Protein AF-E9J6X7-F1 (afdb_monomer_lite)

pLDDT: mean 80.34, std 21.79, range [27.42, 97.25]

Sequence (176 aa):
DIDNINDEHRNVVEIASLPTDRCSTLCINDNENKDELFLSYIAQFYLKLESQYLIPASTIDHIAGDIENMYNYGWQNMLDNVRQCLKQEKISEHNIDKICKHLTLNDLFQKNNKLLNNKFKRTYYYTQNMKYVSSKKIKLGTDAKDKETFFYYIPILETIKAMYTDKSIEAYLDLP

Foldseek 3Di:
DDDDDDDDDDPDPPPPDDPPPDPPPPPPDVPDDPLVVLLVVVLVVVVCCCPVVVHDQVVVLVVLVVVVVVVVVVLVVVLVVQLVVVVVVVHDPVVSVVVSVVCVVPDSCVVNSVQCSHPVSSVVCCVVPHLDQAWDKDFPAADPVRHTDIDTDGPVVSVVVSVVVDPVVVVVPPDD

Organism: Solenopsis invicta (NCBI:txid13686)

Structure (mmCIF, N/CA/C/O backbone):
data_AF-E9J6X7-F1
#
_entry.id   AF-E9J6X7-F1
#
loop_
_atom_site.group_PDB
_atom_site.id
_atom_site.type_symbol
_atom_site.label_atom_id
_atom_site.label_alt_id
_atom_site.label_comp_id
_atom_site.label_asym_id
_atom_site.label_entity_id
_atom_site.label_seq_id
_atom_site.pdbx_PDB_ins_code
_atom_site.Cartn_x
_atom_site.Cartn_y
_atom_site.Cartn_z
_atom_site.occupancy
_atom_site.B_iso_or_equiv
_atom_site.auth_seq_id
_atom_site.auth_comp_id
_atom_site.auth_asym_id
_atom_site.auth_atom_id
_atom_site.pdbx_PDB_model_num
ATOM 1 N N . ASP A 1 1 ? -42.628 -38.411 12.721 1.00 37.12 1 ASP A N 1
ATOM 2 C CA . ASP A 1 1 ? -42.277 -39.220 11.541 1.00 37.12 1 ASP A CA 1
ATOM 3 C C . ASP A 1 1 ? -41.793 -38.276 10.453 1.00 37.12 1 ASP A C 1
ATOM 5 O O . ASP A 1 1 ? -42.586 -37.487 9.964 1.00 37.12 1 ASP A O 1
ATOM 9 N N . ILE A 1 2 ? -40.489 -38.005 10.381 1.00 32.66 2 ILE A N 1
ATOM 10 C CA . ILE A 1 2 ? -39.407 -38.883 9.887 1.00 32.66 2 ILE A CA 1
ATOM 11 C C . ILE A 1 2 ? -39.357 -38.825 8.346 1.00 32.66 2 ILE A C 1
ATOM 13 O O . ILE A 1 2 ? -40.176 -39.425 7.665 1.00 32.66 2 ILE A O 1
ATOM 17 N N . ASP A 1 3 ? -38.351 -38.070 7.895 1.00 32.53 3 ASP A N 1
ATOM 18 C CA . ASP A 1 3 ? -37.422 -38.327 6.786 1.00 32.53 3 ASP A CA 1
ATOM 19 C C . ASP A 1 3 ? -37.745 -38.077 5.298 1.00 32.53 3 ASP A C 1
ATOM 21 O O . ASP A 1 3 ? -38.770 -38.468 4.750 1.00 32.53 3 ASP A O 1
ATOM 25 N N . ASN A 1 4 ? -36.669 -37.558 4.675 1.00 32.34 4 ASN A N 1
ATOM 26 C CA . ASN A 1 4 ? -36.179 -37.645 3.289 1.00 32.34 4 ASN A CA 1
ATOM 27 C C . ASN A 1 4 ? -36.818 -36.750 2.216 1.00 32.34 4 ASN A C 1
ATOM 29 O O . ASN A 1 4 ? -38.000 -36.871 1.928 1.00 32.34 4 ASN A O 1
ATOM 33 N N . ILE A 1 5 ? -36.133 -35.757 1.619 1.00 35.91 5 ILE A N 1
ATOM 34 C CA . ILE A 1 5 ? -34.785 -35.665 0.987 1.00 35.91 5 ILE A CA 1
ATOM 35 C C . ILE A 1 5 ? -34.689 -36.450 -0.338 1.00 35.91 5 ILE A C 1
ATOM 37 O O . ILE A 1 5 ? -35.007 -37.635 -0.377 1.00 35.91 5 ILE A O 1
ATOM 41 N N . ASN A 1 6 ? -34.167 -35.739 -1.354 1.00 32.22 6 ASN A N 1
ATOM 42 C CA . ASN A 1 6 ? -33.795 -36.094 -2.738 1.00 32.22 6 ASN A CA 1
ATOM 43 C C . ASN A 1 6 ? -34.891 -35.856 -3.805 1.00 32.22 6 ASN A C 1
ATOM 45 O O . ASN A 1 6 ? -36.052 -36.168 -3.588 1.00 32.22 6 ASN A O 1
ATOM 49 N N . ASP A 1 7 ? -34.624 -35.295 -4.986 1.00 31.56 7 ASP A N 1
ATOM 50 C CA . ASP A 1 7 ? -33.340 -34.991 -5.614 1.00 31.56 7 ASP A CA 1
ATOM 51 C C . ASP A 1 7 ? -33.484 -33.970 -6.757 1.00 31.56 7 ASP A C 1
ATOM 53 O O . ASP A 1 7 ? -34.538 -33.854 -7.380 1.00 31.56 7 ASP A O 1
ATOM 57 N N . GLU A 1 8 ? -32.382 -33.258 -6.986 1.00 31.75 8 GLU A N 1
ATOM 58 C CA . GLU A 1 8 ? -31.827 -32.799 -8.266 1.00 31.75 8 GLU A CA 1
ATOM 59 C C . GLU A 1 8 ? -32.733 -32.310 -9.418 1.00 31.75 8 GLU A C 1
ATOM 61 O O . GLU A 1 8 ? -33.403 -33.068 -10.103 1.00 31.75 8 GLU A O 1
ATOM 66 N N . HIS A 1 9 ? -32.590 -31.021 -9.758 1.00 34.75 9 HIS A N 1
ATOM 67 C CA . HIS A 1 9 ? -31.951 -30.599 -11.021 1.00 34.75 9 HIS A CA 1
ATOM 68 C C . HIS A 1 9 ? -31.729 -29.079 -11.015 1.00 34.75 9 HIS A C 1
ATOM 70 O O . HIS A 1 9 ? -32.501 -28.289 -11.562 1.00 34.75 9 HIS A O 1
ATOM 76 N N . ARG A 1 10 ? -30.630 -28.648 -10.384 1.00 31.80 10 ARG A N 1
ATOM 77 C CA . ARG A 1 10 ? -30.091 -27.294 -10.544 1.00 31.80 10 ARG A CA 1
ATOM 78 C C . ARG A 1 10 ? -28.968 -27.378 -11.573 1.00 31.80 10 ARG A C 1
ATOM 80 O O . ARG A 1 10 ? -27.873 -27.826 -11.260 1.00 31.80 10 ARG A O 1
ATOM 87 N N . ASN A 1 11 ? -29.272 -26.970 -12.803 1.00 30.64 11 ASN A N 1
ATOM 88 C CA . ASN A 1 11 ? -28.288 -26.713 -13.851 1.00 30.64 11 ASN A CA 1
ATOM 89 C C . ASN A 1 11 ? -27.330 -25.619 -13.359 1.00 30.64 11 ASN A C 1
ATOM 91 O O . ASN A 1 11 ? -27.646 -24.430 -13.424 1.00 30.64 11 ASN A O 1
ATOM 95 N N . VAL A 1 12 ? -26.183 -26.024 -12.818 1.00 35.22 12 VAL A N 1
ATOM 96 C CA . VAL A 1 12 ? -25.051 -25.137 -12.567 1.00 35.22 12 VAL A CA 1
ATOM 97 C C . VAL A 1 12 ? -24.122 -25.296 -13.755 1.00 35.22 12 VAL A C 1
ATOM 99 O O . VAL A 1 12 ? -23.584 -26.370 -14.002 1.00 35.22 12 VAL A O 1
ATOM 102 N N . VAL A 1 13 ? -24.001 -24.207 -14.506 1.00 34.31 13 VAL A N 1
ATOM 103 C CA . VAL A 1 13 ? -23.026 -24.021 -15.574 1.00 34.31 13 VAL A CA 1
ATOM 104 C C . VAL A 1 13 ? -21.652 -24.440 -15.059 1.00 34.31 13 VAL A C 1
ATOM 106 O O . VAL A 1 13 ? -21.167 -23.923 -14.054 1.00 34.31 13 VAL A O 1
ATOM 109 N N . GLU A 1 14 ? -21.069 -25.404 -15.758 1.00 27.42 14 GLU A N 1
ATOM 110 C CA . GLU A 1 14 ? -19.735 -25.948 -15.567 1.00 27.42 14 GLU A CA 1
ATOM 111 C C . GLU A 1 14 ? -18.715 -24.800 -15.655 1.00 27.42 14 GLU A C 1
ATOM 113 O O . GLU A 1 14 ? -18.371 -24.313 -16.735 1.00 27.42 14 GLU A O 1
ATOM 118 N N . ILE A 1 15 ? -18.280 -24.289 -14.500 1.00 34.72 15 ILE A N 1
ATOM 119 C CA . ILE A 1 15 ? -17.172 -23.338 -14.432 1.00 34.72 15 ILE A CA 1
ATOM 120 C C . ILE A 1 15 ? -15.925 -24.165 -14.710 1.00 34.72 15 ILE A C 1
ATOM 122 O O . ILE A 1 15 ? -15.405 -24.838 -13.821 1.00 34.72 15 ILE A O 1
ATOM 126 N N . ALA A 1 16 ? -15.489 -24.142 -15.970 1.00 31.38 16 ALA A N 1
ATOM 127 C CA . ALA A 1 16 ? -14.209 -24.677 -16.392 1.00 31.38 16 ALA A CA 1
ATOM 128 C C . ALA A 1 16 ? -13.135 -24.253 -15.381 1.00 31.38 16 ALA A C 1
ATOM 130 O O . ALA A 1 16 ? -12.943 -23.066 -15.107 1.00 31.38 16 ALA A O 1
ATOM 131 N N . SER A 1 17 ? -12.491 -25.257 -14.794 1.00 35.09 17 SER A N 1
ATOM 132 C CA . SER A 1 17 ? -11.412 -25.140 -13.824 1.00 35.09 17 SER A CA 1
ATOM 133 C C . SER A 1 17 ? -10.360 -24.144 -14.308 1.00 35.09 17 SER A C 1
ATOM 135 O O . SER A 1 17 ? -9.585 -24.438 -15.221 1.00 35.09 17 SER A O 1
ATOM 137 N N . LEU A 1 18 ? -10.346 -22.962 -13.691 1.00 31.98 18 LEU A N 1
ATOM 138 C CA . LEU A 1 18 ? -9.253 -22.005 -13.813 1.00 31.98 18 LEU A CA 1
ATOM 139 C C . LEU A 1 18 ? -7.955 -22.701 -13.376 1.00 31.98 18 LEU A C 1
ATOM 141 O O . LEU A 1 18 ? -7.976 -23.413 -12.367 1.00 31.98 18 LEU A O 1
ATOM 145 N N . PRO A 1 19 ? -6.831 -22.511 -14.089 1.00 33.16 19 PRO A N 1
ATOM 146 C CA . PRO A 1 19 ? -5.553 -23.041 -13.650 1.00 33.16 19 PRO A CA 1
ATOM 147 C C . PRO A 1 19 ? -5.254 -22.486 -12.261 1.00 33.16 19 PRO A C 1
ATOM 149 O O . PRO A 1 19 ? -5.197 -21.270 -12.060 1.00 33.16 19 PRO A O 1
ATOM 152 N N . THR A 1 20 ? -5.081 -23.382 -11.294 1.00 38.97 20 THR A N 1
ATOM 153 C CA . THR A 1 20 ? -4.545 -23.083 -9.968 1.00 38.97 20 THR A CA 1
ATOM 154 C C . THR A 1 20 ? -3.068 -22.725 -10.137 1.00 38.97 20 THR A C 1
ATOM 156 O O . THR A 1 20 ? -2.170 -23.506 -9.821 1.00 38.97 20 THR A O 1
ATOM 159 N N . ASP A 1 21 ? -2.800 -21.553 -10.711 1.00 32.22 21 ASP A N 1
ATOM 160 C CA . ASP A 1 21 ? -1.455 -21.018 -10.842 1.00 32.22 21 ASP A CA 1
ATOM 161 C C . ASP A 1 21 ? -0.957 -20.670 -9.447 1.00 32.22 21 ASP A C 1
ATOM 163 O O . ASP A 1 21 ? -1.355 -19.675 -8.838 1.00 32.22 21 ASP A O 1
ATOM 167 N N . ARG A 1 22 ? -0.127 -21.591 -8.950 1.00 40.88 22 ARG A N 1
ATOM 168 C CA . ARG A 1 22 ? 0.788 -21.528 -7.812 1.00 40.88 22 ARG A CA 1
ATOM 169 C C . ARG A 1 22 ? 0.909 -20.114 -7.239 1.00 40.88 22 ARG A C 1
ATOM 171 O O . ARG A 1 22 ? 1.836 -19.370 -7.549 1.00 40.88 22 ARG A O 1
ATOM 178 N N . CYS A 1 23 ? 0.002 -19.785 -6.322 1.00 35.19 23 CYS A N 1
ATOM 179 C CA . CYS A 1 23 ? 0.369 -18.958 -5.188 1.00 35.19 23 CYS A CA 1
ATOM 180 C C . CYS A 1 23 ? 1.458 -19.767 -4.488 1.00 35.19 23 CYS A C 1
ATOM 182 O O . CYS A 1 23 ? 1.168 -20.813 -3.909 1.00 35.19 23 CYS A O 1
ATOM 184 N N . SER A 1 24 ? 2.719 -19.390 -4.695 1.00 37.56 24 SER A N 1
ATOM 185 C CA . SER A 1 24 ? 3.847 -19.980 -3.992 1.00 37.56 24 SER A CA 1
ATOM 186 C C . SER A 1 24 ? 3.497 -19.947 -2.515 1.00 37.56 24 SER A C 1
ATOM 188 O O . SER A 1 24 ? 3.343 -18.876 -1.931 1.00 37.56 24 SER A O 1
ATOM 190 N N . THR A 1 25 ? 3.288 -21.133 -1.949 1.00 39.44 25 THR A N 1
ATOM 191 C CA . THR A 1 25 ? 3.029 -21.340 -0.535 1.00 39.44 25 THR A CA 1
ATOM 192 C C . THR A 1 25 ? 4.225 -20.778 0.221 1.00 39.44 25 THR A C 1
ATOM 194 O O . THR A 1 25 ? 5.229 -21.459 0.411 1.00 39.44 25 THR A O 1
ATOM 197 N N . LEU A 1 26 ? 4.152 -19.500 0.594 1.00 44.69 26 LEU A N 1
ATOM 198 C CA . LEU A 1 26 ? 4.955 -18.946 1.667 1.00 44.69 26 LEU A CA 1
ATOM 199 C C . LEU A 1 26 ? 4.526 -19.730 2.899 1.00 44.69 26 LEU A C 1
ATOM 201 O O . LEU A 1 26 ? 3.403 -19.593 3.382 1.00 44.69 26 LEU A O 1
ATOM 205 N N . CYS A 1 27 ? 5.383 -20.668 3.289 1.00 37.00 27 CYS A N 1
ATOM 206 C CA . CYS A 1 27 ? 5.244 -21.476 4.481 1.00 37.00 27 CYS A CA 1
ATOM 207 C C . CYS A 1 27 ? 5.035 -20.509 5.646 1.00 37.00 27 CYS A C 1
ATOM 209 O O . CYS A 1 27 ? 5.971 -19.805 6.015 1.00 37.00 27 CYS A O 1
ATOM 211 N N . ILE A 1 28 ? 3.814 -20.437 6.177 1.00 42.66 28 ILE A N 1
ATOM 212 C CA . ILE A 1 28 ? 3.500 -19.576 7.314 1.00 42.66 28 ILE A CA 1
ATOM 213 C C . ILE A 1 28 ? 4.251 -20.160 8.510 1.00 42.66 28 ILE A C 1
ATOM 215 O O . ILE A 1 28 ? 3.827 -21.150 9.102 1.00 42.66 28 ILE A O 1
ATOM 219 N N . ASN A 1 29 ? 5.415 -19.592 8.815 1.00 43.16 29 ASN A N 1
ATOM 220 C CA . ASN A 1 29 ? 6.094 -19.827 10.076 1.00 43.16 29 ASN A CA 1
ATOM 221 C C . ASN A 1 29 ? 5.365 -18.994 11.135 1.00 43.16 29 ASN A C 1
ATOM 223 O O . ASN A 1 29 ? 5.274 -17.776 11.004 1.00 43.16 29 ASN A O 1
ATOM 227 N N . ASP A 1 30 ? 4.900 -19.624 12.216 1.00 50.38 30 ASP A N 1
ATOM 228 C CA . ASP A 1 30 ? 4.121 -18.993 13.302 1.00 50.38 30 ASP A CA 1
ATOM 229 C C . ASP A 1 30 ? 4.850 -17.855 14.065 1.00 50.38 30 ASP A C 1
ATOM 231 O O . ASP A 1 30 ? 4.297 -17.269 14.995 1.00 50.38 30 ASP A O 1
ATOM 235 N N . ASN A 1 31 ? 6.079 -17.511 13.664 1.00 49.62 31 ASN A N 1
ATOM 236 C CA . ASN A 1 31 ? 6.898 -16.418 14.198 1.00 49.62 31 ASN A CA 1
ATOM 237 C C . ASN A 1 31 ? 7.036 -15.213 13.244 1.00 49.62 31 ASN A C 1
ATOM 239 O O . ASN A 1 31 ? 7.782 -14.282 13.548 1.00 49.62 31 ASN A O 1
ATOM 243 N N . GLU A 1 32 ? 6.366 -15.212 12.088 1.00 57.81 32 GLU A N 1
ATOM 244 C CA . GLU A 1 32 ? 6.429 -14.087 11.150 1.00 57.81 32 GLU A CA 1
ATOM 245 C C . GLU A 1 32 ? 5.632 -12.876 11.649 1.00 57.81 32 GLU A C 1
ATOM 247 O O . GLU A 1 32 ? 4.496 -12.973 12.126 1.00 57.81 32 GLU A O 1
ATOM 252 N N . ASN A 1 33 ? 6.243 -11.697 11.519 1.00 83.88 33 ASN A N 1
ATOM 253 C CA . ASN A 1 33 ? 5.612 -10.425 11.827 1.00 83.88 33 ASN A CA 1
ATOM 254 C C . ASN A 1 33 ? 4.390 -10.230 10.911 1.00 83.88 33 ASN A C 1
ATOM 256 O O . ASN A 1 33 ? 4.531 -9.983 9.714 1.00 83.88 33 ASN A O 1
ATOM 260 N N . LYS A 1 34 ? 3.177 -10.341 11.473 1.00 85.94 34 LYS A N 1
ATOM 261 C CA . LYS A 1 34 ? 1.909 -10.241 10.724 1.00 85.94 34 LYS A CA 1
ATOM 262 C C . LYS A 1 34 ? 1.801 -8.954 9.904 1.00 85.94 34 LYS A C 1
ATOM 264 O O . LYS A 1 34 ? 1.191 -8.982 8.838 1.00 85.94 34 LYS A O 1
ATOM 269 N N . ASP A 1 35 ? 2.390 -7.854 10.380 1.00 88.38 35 ASP A N 1
ATOM 270 C CA . ASP A 1 35 ? 2.435 -6.588 9.644 1.00 88.38 35 ASP A CA 1
ATOM 271 C C . ASP A 1 35 ? 3.266 -6.722 8.355 1.00 88.38 35 ASP A C 1
ATOM 273 O O . ASP A 1 35 ? 2.798 -6.358 7.277 1.00 88.38 35 ASP A O 1
ATOM 277 N N . GLU A 1 36 ? 4.465 -7.307 8.440 1.00 89.50 36 GLU A N 1
ATOM 278 C CA . GLU A 1 36 ? 5.347 -7.525 7.283 1.00 89.50 36 GLU A CA 1
ATOM 279 C C . GLU A 1 36 ? 4.736 -8.502 6.279 1.00 89.50 36 GLU A C 1
ATOM 281 O O . GLU A 1 36 ? 4.754 -8.242 5.074 1.00 89.50 36 GLU A O 1
ATOM 286 N N . LEU A 1 37 ? 4.140 -9.591 6.771 1.00 90.69 37 LEU A N 1
ATOM 287 C CA . LEU A 1 37 ? 3.477 -10.575 5.922 1.00 90.69 37 LEU A CA 1
ATOM 288 C C . LEU A 1 37 ? 2.301 -9.939 5.168 1.00 90.69 37 LEU A C 1
ATOM 290 O O . LEU A 1 37 ? 2.202 -10.066 3.946 1.00 90.69 37 LEU A O 1
ATOM 294 N N . PHE A 1 38 ? 1.448 -9.188 5.868 1.00 93.00 38 PHE A N 1
ATOM 295 C CA . PHE A 1 38 ? 0.321 -8.489 5.256 1.00 93.00 38 PHE A CA 1
ATOM 296 C C . PHE A 1 38 ? 0.779 -7.447 4.224 1.00 93.00 38 PHE A C 1
ATOM 298 O O . PHE A 1 38 ? 0.235 -7.382 3.119 1.00 93.00 38 PHE A O 1
ATOM 305 N N . LEU A 1 39 ? 1.823 -6.674 4.543 1.00 92.94 39 LEU A N 1
ATOM 306 C CA . LEU A 1 39 ? 2.432 -5.727 3.611 1.00 92.94 39 LEU A CA 1
ATOM 307 C C . LEU A 1 39 ? 2.960 -6.429 2.354 1.00 92.94 39 LEU A C 1
ATOM 309 O O . LEU A 1 39 ? 2.744 -5.940 1.243 1.00 92.94 39 LEU A O 1
ATOM 313 N N . SER A 1 40 ? 3.598 -7.591 2.517 1.00 93.12 40 SER A N 1
ATOM 314 C CA . SER A 1 40 ? 4.109 -8.387 1.400 1.00 93.12 40 SER A CA 1
ATOM 315 C C . SER A 1 40 ? 2.985 -8.868 0.475 1.00 93.12 40 SER A C 1
ATOM 317 O O . SER A 1 40 ? 3.133 -8.802 -0.746 1.00 93.12 40 SER A O 1
ATOM 319 N N . TYR A 1 41 ? 1.827 -9.258 1.024 1.00 93.44 41 TYR A N 1
ATOM 320 C CA . TYR A 1 41 ? 0.669 -9.662 0.225 1.00 93.44 41 TYR A CA 1
ATOM 321 C C . TYR A 1 41 ? 0.081 -8.500 -0.571 1.00 93.44 41 TYR A C 1
ATOM 323 O O . TYR A 1 41 ? -0.202 -8.659 -1.759 1.00 93.44 41 TYR A O 1
ATOM 331 N N . ILE A 1 42 ? -0.049 -7.315 0.035 1.00 94.00 42 ILE A N 1
ATOM 332 C CA . ILE A 1 42 ? -0.497 -6.117 -0.690 1.00 94.00 42 ILE A CA 1
ATOM 333 C C . ILE A 1 42 ? 0.498 -5.764 -1.804 1.00 94.00 42 ILE A C 1
ATOM 335 O O . ILE A 1 42 ? 0.096 -5.464 -2.931 1.00 94.00 42 ILE A O 1
ATOM 339 N N . ALA A 1 43 ? 1.801 -5.827 -1.519 1.00 94.12 43 ALA A N 1
ATOM 340 C CA . ALA A 1 43 ? 2.837 -5.554 -2.508 1.00 94.12 43 ALA A CA 1
ATOM 341 C C . ALA A 1 43 ? 2.749 -6.514 -3.701 1.00 94.12 43 ALA A C 1
ATOM 343 O O . ALA A 1 43 ? 2.749 -6.055 -4.845 1.00 94.12 43 ALA A O 1
ATOM 344 N N . GLN A 1 44 ? 2.618 -7.818 -3.439 1.00 93.12 44 GLN A N 1
ATOM 345 C CA . GLN A 1 44 ? 2.451 -8.847 -4.466 1.00 93.12 44 GLN A CA 1
ATOM 346 C C . GLN A 1 44 ? 1.168 -8.651 -5.274 1.00 93.12 44 GLN A C 1
ATOM 348 O O . GLN A 1 44 ? 1.201 -8.770 -6.497 1.00 93.12 44 GLN A O 1
ATOM 353 N N . PHE A 1 45 ? 0.057 -8.309 -4.617 1.00 94.88 45 PHE A N 1
ATOM 354 C CA . PHE A 1 45 ? -1.203 -8.009 -5.291 1.00 94.88 45 PHE A CA 1
ATOM 355 C C . PHE A 1 45 ? -1.029 -6.878 -6.309 1.00 94.88 45 PHE A C 1
ATOM 357 O O . PHE A 1 45 ? -1.324 -7.065 -7.490 1.00 94.88 45 PHE A O 1
ATOM 364 N N . TYR A 1 46 ? -0.471 -5.739 -5.892 1.00 94.75 46 TYR A N 1
ATOM 365 C CA . TYR A 1 46 ? -0.231 -4.627 -6.810 1.00 94.75 46 TYR A CA 1
ATOM 366 C C . TYR A 1 46 ? 0.801 -4.968 -7.892 1.00 94.75 46 TYR A C 1
ATOM 368 O O . TYR A 1 46 ? 0.596 -4.618 -9.052 1.00 94.75 46 TYR A O 1
ATOM 376 N N . LEU A 1 47 ? 1.863 -5.709 -7.557 1.00 93.00 47 LEU A N 1
ATOM 377 C CA . LEU A 1 47 ? 2.875 -6.112 -8.534 1.00 93.00 47 LEU A CA 1
ATOM 378 C C . LEU A 1 47 ? 2.268 -7.025 -9.605 1.00 93.00 47 LEU A C 1
ATOM 380 O O . LEU A 1 47 ? 2.606 -6.902 -10.780 1.00 93.00 47 LEU A O 1
ATOM 384 N N . LYS A 1 48 ? 1.338 -7.907 -9.227 1.00 93.75 48 LYS A N 1
ATOM 385 C CA . LYS A 1 48 ? 0.582 -8.754 -10.156 1.00 93.75 48 LYS A CA 1
ATOM 386 C C . LYS A 1 48 ? -0.283 -7.914 -11.102 1.00 93.75 48 LYS A C 1
ATOM 388 O O . LYS A 1 48 ? -0.287 -8.172 -12.304 1.00 93.75 48 LYS A O 1
ATOM 393 N N . LEU A 1 49 ? -0.964 -6.882 -10.592 1.00 94.25 49 LEU A N 1
ATOM 394 C CA . LEU A 1 49 ? -1.713 -5.932 -11.428 1.00 94.25 49 LEU A CA 1
ATOM 395 C C . LEU A 1 49 ? -0.803 -5.214 -12.436 1.00 94.25 49 LEU A C 1
ATOM 397 O O . LEU A 1 49 ? -1.159 -5.117 -13.609 1.00 94.25 49 LEU A O 1
ATOM 401 N N . GLU A 1 50 ? 0.376 -4.766 -12.001 1.00 90.88 50 GLU A N 1
ATOM 402 C CA . GLU A 1 50 ? 1.339 -4.055 -12.854 1.00 90.88 50 GLU A CA 1
ATOM 40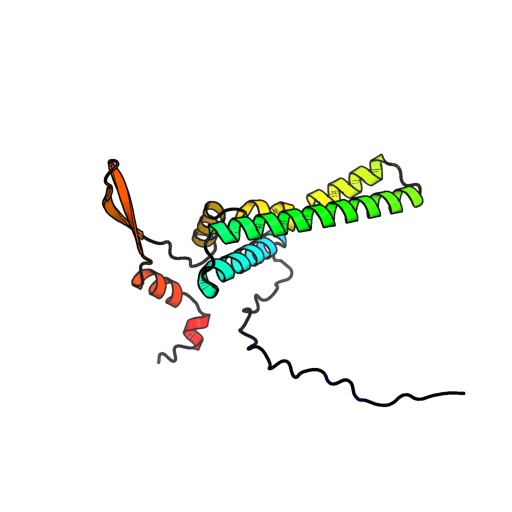3 C C . GLU A 1 50 ? 1.989 -4.969 -13.904 1.00 90.88 50 GLU A C 1
ATOM 405 O O . GLU A 1 50 ? 2.110 -4.587 -15.065 1.00 90.88 50 GLU A O 1
ATOM 410 N N . SER A 1 51 ? 2.422 -6.169 -13.510 1.00 86.94 51 SER A N 1
ATOM 411 C CA . SER A 1 51 ? 3.300 -7.012 -14.336 1.00 86.94 51 SER A CA 1
ATOM 412 C C . SER A 1 51 ? 2.572 -8.093 -15.129 1.00 86.94 51 SER A C 1
ATOM 414 O O . SER A 1 51 ? 2.937 -8.348 -16.273 1.00 86.94 51 SER A O 1
ATOM 416 N N . GLN A 1 52 ? 1.542 -8.718 -14.554 1.00 89.38 52 GLN A N 1
ATOM 417 C CA . GLN A 1 52 ? 0.823 -9.816 -15.201 1.00 89.38 52 GLN A CA 1
ATOM 418 C C . GLN A 1 52 ? -0.392 -9.312 -15.975 1.00 89.38 52 GLN A C 1
ATOM 420 O O . GLN A 1 52 ? -0.642 -9.753 -17.093 1.00 89.38 52 GLN A O 1
ATOM 425 N N . TYR A 1 53 ? -1.137 -8.373 -15.389 1.00 92.00 53 TYR A N 1
ATOM 426 C CA . TYR A 1 53 ? -2.332 -7.802 -16.014 1.00 92.00 53 TYR A CA 1
ATOM 427 C C . TYR A 1 53 ? -2.058 -6.503 -16.781 1.00 92.00 53 TYR A C 1
ATOM 429 O O . TYR A 1 53 ? -2.975 -5.955 -17.388 1.00 92.00 53 TYR A O 1
ATOM 437 N N . LEU A 1 54 ? -0.806 -6.025 -16.776 1.00 89.75 54 LEU A N 1
ATOM 438 C CA . LEU A 1 54 ? -0.346 -4.835 -17.502 1.00 89.75 54 LEU A CA 1
ATOM 439 C C . LEU A 1 54 ? -1.193 -3.583 -17.218 1.00 89.75 54 LEU A C 1
ATOM 441 O O . LEU A 1 54 ? -1.354 -2.714 -18.080 1.00 89.75 54 LEU A O 1
ATOM 445 N N . ILE A 1 55 ? -1.748 -3.482 -16.007 1.00 91.94 55 ILE A N 1
ATOM 446 C CA . ILE A 1 55 ? -2.592 -2.354 -15.629 1.00 91.94 55 ILE A CA 1
ATOM 447 C C . ILE A 1 55 ? -1.702 -1.120 -15.417 1.00 91.94 55 ILE A C 1
ATOM 449 O O . ILE A 1 55 ? -0.720 -1.188 -14.670 1.00 91.94 55 ILE A O 1
ATOM 453 N N . PRO A 1 56 ? -2.034 0.037 -16.026 1.00 91.56 56 PRO A N 1
ATOM 454 C CA . PRO A 1 56 ? -1.279 1.263 -15.819 1.00 91.56 56 PRO A CA 1
ATOM 455 C C . PRO A 1 56 ? -1.204 1.650 -14.339 1.00 91.56 56 PRO A C 1
ATOM 457 O O . PRO A 1 56 ? -2.200 1.613 -13.618 1.00 91.56 56 PRO A O 1
ATOM 460 N N . ALA A 1 57 ? -0.035 2.116 -13.898 1.00 89.00 57 ALA A N 1
ATOM 461 C CA . ALA A 1 57 ? 0.188 2.488 -12.500 1.00 89.00 57 ALA A CA 1
ATOM 462 C C . ALA A 1 57 ? -0.805 3.544 -11.977 1.00 89.00 57 ALA A C 1
ATOM 464 O O . ALA A 1 57 ? -1.200 3.478 -10.818 1.00 89.00 57 ALA A O 1
ATOM 465 N N . SER A 1 58 ? -1.246 4.477 -12.830 1.00 91.75 58 SER A N 1
ATOM 466 C CA . SER A 1 58 ? -2.282 5.459 -12.483 1.00 91.75 58 SER A CA 1
ATOM 467 C C . SER A 1 58 ? -3.627 4.799 -12.182 1.00 91.75 58 SER A C 1
ATOM 469 O O . SER A 1 58 ? -4.317 5.192 -11.252 1.00 91.75 58 SER A O 1
ATOM 471 N N . THR A 1 59 ? -3.996 3.766 -12.940 1.00 94.00 59 THR A N 1
ATOM 472 C CA . THR A 1 59 ? -5.219 2.993 -12.703 1.00 94.00 59 THR A CA 1
ATOM 473 C C . THR A 1 59 ? -5.117 2.207 -11.402 1.00 94.00 59 THR A C 1
ATOM 475 O O . THR A 1 59 ? -6.088 2.128 -10.661 1.00 94.00 59 THR A O 1
ATOM 478 N N . ILE A 1 60 ? -3.939 1.680 -11.073 1.00 94.44 60 ILE A N 1
ATOM 479 C CA . ILE A 1 60 ? -3.715 0.991 -9.796 1.00 94.44 60 ILE A CA 1
ATOM 480 C C . ILE A 1 60 ? -3.784 1.960 -8.620 1.00 94.44 60 ILE A C 1
ATOM 482 O O . ILE A 1 60 ? -4.317 1.591 -7.582 1.00 94.44 60 ILE A O 1
ATOM 486 N N . ASP A 1 61 ? -3.307 3.197 -8.776 1.00 93.00 61 ASP A N 1
ATOM 487 C CA . ASP A 1 61 ? -3.477 4.233 -7.752 1.00 93.00 61 ASP A CA 1
ATOM 488 C C . ASP A 1 61 ? -4.971 4.507 -7.485 1.00 93.00 61 ASP A C 1
ATOM 490 O O . ASP A 1 61 ? -5.372 4.616 -6.327 1.00 93.00 61 ASP A O 1
ATOM 494 N N . HIS A 1 62 ? -5.811 4.529 -8.530 1.00 94.06 62 HIS A N 1
ATOM 495 C CA . HIS A 1 62 ? -7.268 4.609 -8.370 1.00 94.06 62 HIS A CA 1
ATOM 496 C C . HIS A 1 62 ? -7.847 3.374 -7.669 1.00 94.06 62 HIS A C 1
ATOM 498 O O . HIS A 1 62 ? -8.575 3.528 -6.695 1.00 94.06 62 HIS A O 1
ATOM 504 N N . ILE A 1 63 ? -7.474 2.162 -8.096 1.00 94.12 63 ILE A N 1
ATOM 505 C CA . ILE A 1 63 ? -7.927 0.907 -7.470 1.00 94.12 63 ILE A CA 1
ATOM 506 C C . ILE A 1 63 ? -7.554 0.872 -5.982 1.00 94.12 63 ILE A C 1
ATOM 508 O O . ILE A 1 63 ? -8.388 0.544 -5.144 1.00 94.12 63 ILE A O 1
ATOM 512 N N . ALA A 1 64 ? -6.315 1.229 -5.641 1.00 92.50 64 ALA A N 1
ATOM 513 C CA . ALA A 1 64 ? -5.843 1.285 -4.261 1.00 92.50 64 ALA A CA 1
ATOM 514 C C . ALA A 1 64 ? -6.654 2.288 -3.427 1.00 92.50 64 ALA A C 1
ATOM 516 O O . ALA A 1 64 ? -7.023 1.987 -2.292 1.00 92.50 64 ALA A O 1
ATOM 517 N N . GLY A 1 65 ? -6.962 3.455 -4.003 1.00 92.62 65 GLY A N 1
ATOM 518 C CA . GLY A 1 65 ? -7.806 4.466 -3.370 1.00 92.62 65 GLY A CA 1
ATOM 519 C C . GLY A 1 65 ? -9.242 3.989 -3.150 1.00 92.62 65 GLY A C 1
ATOM 520 O O . GLY A 1 65 ? -9.785 4.165 -2.062 1.00 92.62 65 GLY A O 1
ATOM 521 N N . ASP A 1 66 ? -9.847 3.338 -4.140 1.00 94.56 66 ASP A N 1
ATOM 522 C CA . ASP A 1 66 ? -11.216 2.829 -4.030 1.00 94.56 66 ASP A CA 1
ATOM 523 C C . ASP A 1 66 ? -11.320 1.692 -3.007 1.00 94.56 66 ASP A C 1
ATOM 525 O O . ASP A 1 66 ? -12.233 1.698 -2.179 1.00 94.56 66 ASP A O 1
ATOM 529 N N . ILE A 1 67 ? -10.348 0.770 -2.981 1.00 93.44 67 ILE A N 1
ATOM 530 C CA . ILE A 1 67 ? -10.260 -0.274 -1.947 1.00 93.44 67 ILE A CA 1
ATOM 531 C C . ILE A 1 67 ? -10.120 0.362 -0.559 1.00 93.44 67 ILE A C 1
ATOM 533 O O . ILE A 1 67 ? -10.812 -0.051 0.371 1.00 93.44 67 ILE A O 1
ATOM 537 N N . GLU A 1 68 ? -9.271 1.384 -0.407 1.00 93.31 68 GLU A N 1
ATOM 538 C CA . GLU A 1 68 ? -9.113 2.106 0.860 1.00 93.31 68 GLU A CA 1
ATOM 539 C C . GLU A 1 68 ? -10.416 2.779 1.303 1.00 93.31 68 GLU A C 1
ATOM 541 O O . GLU A 1 68 ? -10.801 2.674 2.468 1.00 93.31 68 GLU A O 1
ATOM 546 N N . ASN A 1 69 ? -11.130 3.425 0.383 1.00 94.44 69 ASN A N 1
ATOM 547 C CA . ASN A 1 69 ? -12.403 4.079 0.671 1.00 94.44 69 ASN A CA 1
ATOM 548 C C . ASN A 1 69 ? -13.476 3.071 1.103 1.00 94.44 69 ASN A C 1
ATOM 550 O O . ASN A 1 69 ? -14.140 3.275 2.122 1.00 94.44 69 ASN A O 1
ATOM 554 N N . MET A 1 70 ? -13.617 1.966 0.364 1.00 95.69 70 MET A N 1
ATOM 555 C CA . MET A 1 70 ? -14.548 0.886 0.697 1.00 95.69 70 MET A CA 1
ATOM 556 C C . MET A 1 70 ? -14.218 0.264 2.055 1.00 95.69 70 MET A C 1
ATOM 558 O O . MET A 1 70 ? -15.114 0.063 2.878 1.00 95.69 70 MET A O 1
ATOM 562 N N . TYR A 1 71 ? -12.933 0.008 2.311 1.00 95.44 71 TYR A N 1
ATOM 563 C CA . TYR A 1 71 ? -12.466 -0.516 3.587 1.00 95.44 71 TYR A CA 1
ATOM 564 C C . TYR A 1 71 ? -12.798 0.432 4.735 1.00 95.44 71 TYR A C 1
ATOM 566 O O . TYR A 1 71 ? -13.399 0.020 5.724 1.00 95.44 71 TYR A O 1
ATOM 574 N N . ASN A 1 72 ? -12.451 1.712 4.593 1.00 94.31 72 ASN A N 1
ATOM 575 C CA . ASN A 1 72 ? -12.682 2.715 5.624 1.00 94.31 72 ASN A CA 1
ATOM 576 C C . ASN A 1 72 ? -14.169 2.848 5.951 1.00 94.31 72 ASN A C 1
ATOM 578 O O . ASN A 1 72 ? -14.521 2.913 7.126 1.00 94.31 72 ASN A O 1
ATOM 582 N N . TYR A 1 73 ? -15.043 2.831 4.943 1.00 96.69 73 TYR A N 1
ATOM 583 C CA . TYR A 1 73 ? -16.485 2.857 5.169 1.00 96.69 73 TYR A CA 1
ATOM 584 C C . TYR A 1 73 ? -16.965 1.634 5.967 1.00 96.69 73 TYR A C 1
ATOM 586 O O . TYR A 1 73 ? -17.648 1.782 6.982 1.00 96.69 73 TYR A O 1
ATOM 594 N N . GLY A 1 74 ? -16.557 0.428 5.557 1.00 96.75 74 GLY A N 1
ATOM 595 C CA . GLY A 1 74 ? -16.899 -0.809 6.264 1.00 96.75 74 GLY A CA 1
ATOM 596 C C . GLY A 1 74 ? -16.359 -0.848 7.698 1.00 96.75 74 GLY A C 1
ATOM 597 O O . GLY A 1 74 ? -17.077 -1.236 8.620 1.00 96.75 74 GLY A O 1
ATOM 598 N N . TRP A 1 75 ? -15.125 -0.385 7.898 1.00 95.69 75 TRP A N 1
ATOM 599 C CA . TRP A 1 75 ? -14.466 -0.324 9.200 1.00 95.69 75 TRP A CA 1
ATOM 600 C C . TRP A 1 75 ? -15.167 0.638 10.163 1.00 95.69 75 TRP A C 1
ATOM 602 O O . TRP A 1 75 ? -15.403 0.276 11.314 1.00 95.69 75 TRP A O 1
ATOM 612 N N . GLN A 1 76 ? -15.555 1.834 9.701 1.00 95.56 76 GLN A N 1
ATOM 613 C CA . GLN A 1 76 ? -16.310 2.783 10.529 1.00 95.56 76 GLN A CA 1
ATOM 614 C C . GLN A 1 76 ? -17.670 2.212 10.931 1.00 95.56 76 GLN A C 1
ATOM 616 O O . GLN A 1 76 ? -17.995 2.201 12.113 1.00 95.56 76 GLN A O 1
ATOM 621 N N . ASN A 1 77 ? -18.413 1.634 9.983 1.00 97.25 77 ASN A N 1
ATOM 622 C CA . ASN A 1 77 ? -19.693 0.994 10.282 1.00 97.25 77 ASN A CA 1
ATOM 623 C C . ASN A 1 77 ? -19.548 -0.144 11.312 1.00 97.25 77 ASN A C 1
ATOM 625 O O . ASN A 1 77 ? -20.350 -0.276 12.234 1.00 97.25 77 ASN A O 1
ATOM 629 N N . MET A 1 78 ? -18.502 -0.965 11.192 1.00 96.81 78 MET A N 1
ATOM 630 C CA . MET A 1 78 ? -18.209 -2.012 12.172 1.00 96.81 78 MET A CA 1
ATOM 631 C C . MET A 1 78 ? -17.859 -1.421 13.549 1.00 96.81 78 MET A C 1
ATOM 633 O O . MET A 1 78 ? -18.366 -1.912 14.558 1.00 96.81 78 MET A O 1
ATOM 637 N N . LEU A 1 79 ? -17.037 -0.368 13.615 1.00 96.25 79 LEU A N 1
ATOM 638 C CA . LEU A 1 79 ? -16.724 0.317 14.874 1.00 96.25 79 LEU A CA 1
ATOM 639 C C . LEU A 1 79 ? -17.975 0.915 15.526 1.00 96.25 79 LEU A C 1
ATOM 641 O O . LEU A 1 79 ? -18.130 0.796 16.740 1.00 96.25 79 LEU A O 1
ATOM 645 N N . ASP A 1 80 ? -18.876 1.504 14.744 1.00 96.50 80 ASP A N 1
ATOM 646 C CA . ASP A 1 80 ? -20.137 2.060 15.237 1.00 96.50 80 ASP A CA 1
ATOM 647 C C . ASP A 1 80 ? -21.049 0.971 15.814 1.00 96.50 80 ASP A C 1
ATOM 649 O O . ASP A 1 80 ? -21.579 1.129 16.917 1.00 96.50 80 ASP A O 1
ATOM 653 N N . ASN A 1 81 ? -21.145 -0.180 15.141 1.00 96.62 81 ASN A N 1
ATOM 654 C CA . ASN A 1 81 ? -21.880 -1.339 15.651 1.00 96.62 81 ASN A CA 1
ATOM 655 C C . ASN A 1 81 ? -21.276 -1.861 16.963 1.00 96.62 81 ASN A C 1
ATOM 657 O O . ASN A 1 81 ? -22.002 -2.097 17.928 1.00 96.62 81 ASN A O 1
ATOM 661 N N . VAL A 1 82 ? -19.946 -1.986 17.045 1.00 96.38 82 VAL A N 1
ATOM 662 C CA . VAL A 1 82 ? -19.260 -2.388 18.286 1.00 96.38 82 VAL A CA 1
ATOM 663 C C . VAL A 1 82 ? -19.528 -1.377 19.400 1.00 96.38 82 VAL A C 1
ATOM 665 O O . VAL A 1 82 ? -19.877 -1.774 20.511 1.00 96.38 82 VAL A O 1
ATOM 668 N N . ARG A 1 83 ? -19.433 -0.070 19.116 1.00 96.69 83 ARG A N 1
ATOM 669 C CA . ARG A 1 83 ? -19.776 0.987 20.080 1.00 96.69 83 ARG A CA 1
ATOM 670 C C . ARG A 1 83 ? -21.207 0.822 20.583 1.00 96.69 83 ARG A C 1
ATOM 672 O O . ARG A 1 83 ? -21.425 0.888 21.789 1.00 96.69 83 ARG A O 1
ATOM 679 N N . GLN A 1 8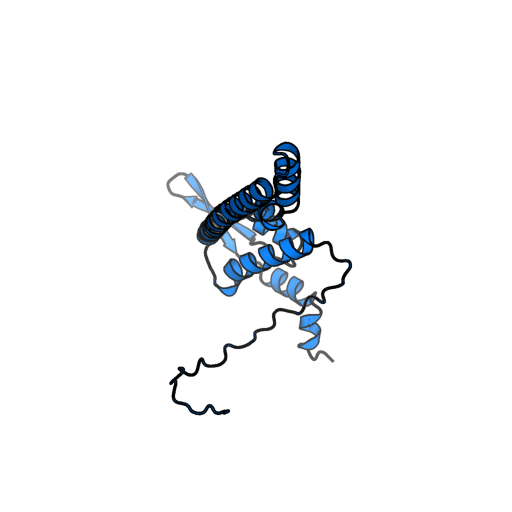4 ? -22.171 0.598 19.693 1.00 96.31 84 GLN A N 1
ATOM 680 C CA . GLN A 1 84 ? -23.576 0.439 20.063 1.00 96.31 84 GLN A CA 1
ATOM 681 C C . GLN A 1 84 ? -23.807 -0.793 20.947 1.00 96.31 84 GLN A C 1
ATOM 683 O O . GLN A 1 84 ? -24.461 -0.669 21.983 1.00 96.31 84 GLN A O 1
ATOM 688 N N . CYS A 1 85 ? -23.224 -1.943 20.600 1.00 96.50 85 CYS A N 1
ATOM 689 C CA . CYS A 1 85 ? -23.312 -3.159 21.413 1.00 96.50 85 CYS A CA 1
ATOM 690 C C . CYS A 1 85 ? -22.722 -2.943 22.816 1.00 96.50 85 CYS A C 1
ATOM 692 O O . CYS A 1 85 ? -23.353 -3.268 23.817 1.00 96.50 85 CYS A O 1
ATOM 694 N N . LEU A 1 86 ? -21.546 -2.317 22.921 1.00 96.38 86 LEU A N 1
ATOM 695 C CA . LEU A 1 86 ? -20.915 -2.064 24.223 1.00 96.38 86 LEU A CA 1
ATOM 696 C C . LEU A 1 86 ? -21.715 -1.064 25.080 1.00 96.38 86 LEU A C 1
ATOM 698 O O . LEU A 1 86 ? -21.754 -1.194 26.305 1.00 96.38 86 LEU A O 1
ATOM 702 N N . LYS A 1 87 ? -22.392 -0.089 24.455 1.00 95.44 87 LYS A N 1
ATOM 703 C CA . LYS A 1 87 ? -23.321 0.819 25.152 1.00 95.44 87 LYS A CA 1
ATOM 704 C C . LYS A 1 87 ? -24.531 0.077 25.716 1.00 95.44 87 LYS A C 1
ATOM 706 O O . LYS A 1 87 ? -24.961 0.387 26.826 1.00 95.44 87 LYS A O 1
ATOM 711 N N . GLN A 1 88 ? -25.074 -0.892 24.977 1.00 96.25 88 GLN A N 1
ATOM 712 C CA . GLN A 1 88 ? -26.196 -1.723 25.435 1.00 96.25 88 GLN A CA 1
ATOM 713 C C . GLN A 1 88 ? -25.810 -2.566 26.659 1.00 96.25 88 GLN A C 1
ATOM 715 O O . GLN A 1 88 ? -26.588 -2.657 27.606 1.00 96.25 88 GLN A O 1
ATOM 720 N N . GLU A 1 89 ? -24.567 -3.050 26.700 1.00 95.88 89 GLU A N 1
ATOM 721 C CA . GLU A 1 89 ? -23.966 -3.736 27.855 1.00 95.88 89 GLU A CA 1
ATOM 722 C C . GLU A 1 89 ? -23.590 -2.789 29.016 1.00 95.88 89 GLU A C 1
ATOM 724 O O . GLU A 1 89 ? -22.948 -3.193 29.985 1.00 95.88 89 GLU A O 1
ATOM 729 N N . LYS A 1 90 ? -23.992 -1.509 28.949 1.00 95.06 90 LYS A N 1
ATOM 730 C CA . LYS A 1 90 ? -23.756 -0.477 29.976 1.00 95.06 90 LYS A CA 1
ATOM 731 C C . LYS A 1 90 ? -22.274 -0.253 30.301 1.00 95.06 90 LYS A C 1
ATOM 733 O O . LYS A 1 90 ? -21.928 0.159 31.411 1.00 95.06 90 LYS A O 1
ATOM 738 N N . ILE A 1 91 ? -21.390 -0.487 29.334 1.00 95.75 91 ILE A N 1
ATOM 739 C CA . ILE A 1 91 ? -19.966 -0.177 29.465 1.00 95.75 91 ILE A CA 1
ATOM 740 C C . ILE A 1 91 ? -19.784 1.344 29.379 1.00 95.75 91 ILE A C 1
ATOM 742 O O . ILE A 1 91 ? -20.464 2.030 28.617 1.00 95.75 91 ILE A O 1
ATOM 746 N N . SER A 1 92 ? -18.862 1.893 30.173 1.00 96.06 92 SER A N 1
ATOM 747 C CA . SER A 1 92 ? -18.584 3.331 30.168 1.00 96.06 92 SER A CA 1
ATOM 748 C C . SER A 1 92 ? -17.999 3.799 28.830 1.00 96.06 92 SER A C 1
ATOM 750 O O . SER A 1 92 ? -17.139 3.132 28.253 1.00 96.06 92 SER A O 1
ATOM 752 N N . GLU A 1 93 ? -18.392 4.994 28.376 1.00 93.81 93 GLU A N 1
ATOM 753 C CA . GLU A 1 93 ? -17.890 5.597 27.125 1.00 93.81 93 GLU A CA 1
ATOM 754 C C . GLU A 1 93 ? -16.356 5.654 27.067 1.00 93.81 93 GLU A C 1
ATOM 756 O O . GLU A 1 93 ? -15.753 5.346 26.044 1.00 93.81 93 GLU A O 1
ATOM 761 N N . HIS A 1 94 ? -15.702 5.941 28.197 1.00 95.38 94 HIS A N 1
ATOM 762 C CA . HIS A 1 94 ? -14.241 5.934 28.292 1.00 95.38 94 HIS A CA 1
ATOM 763 C C . HIS A 1 94 ? -13.624 4.576 27.904 1.00 95.38 94 HIS A C 1
ATOM 765 O O . HIS A 1 94 ? -12.619 4.517 27.193 1.00 95.38 94 HIS A O 1
ATOM 771 N N . ASN A 1 95 ? -14.213 3.468 28.366 1.00 95.19 95 ASN A N 1
ATOM 772 C CA . ASN A 1 95 ? -13.714 2.129 28.057 1.00 95.19 95 ASN A CA 1
ATOM 773 C C . ASN A 1 95 ? -14.021 1.738 26.609 1.00 95.19 95 ASN A C 1
ATOM 775 O O . ASN A 1 95 ? -13.177 1.120 25.960 1.00 95.19 95 ASN A O 1
ATOM 779 N N . ILE A 1 96 ? -15.175 2.154 26.087 1.00 95.88 96 ILE A N 1
ATOM 780 C CA . ILE A 1 96 ? -15.543 1.972 24.679 1.00 95.88 96 ILE A CA 1
ATOM 781 C C . ILE A 1 96 ? -14.533 2.678 23.772 1.00 95.88 96 ILE A C 1
ATOM 783 O O . ILE A 1 96 ? -13.999 2.063 22.849 1.00 95.88 96 ILE A O 1
ATOM 787 N N . ASP A 1 97 ? -14.196 3.935 24.067 1.00 95.44 97 ASP A N 1
ATOM 788 C CA . ASP A 1 97 ? -13.198 4.686 23.307 1.00 95.44 97 ASP A CA 1
ATOM 789 C C . ASP A 1 97 ? -11.813 4.044 23.379 1.00 95.44 97 ASP A C 1
ATOM 791 O O . ASP A 1 97 ? -11.104 3.996 22.372 1.00 95.44 97 ASP A O 1
ATOM 795 N N . LYS A 1 98 ? -11.418 3.514 24.544 1.00 96.25 98 LYS A N 1
ATOM 796 C CA . LYS A 1 98 ? -10.150 2.789 24.696 1.00 96.25 98 LYS A CA 1
ATOM 797 C C . LYS A 1 98 ? -10.110 1.537 23.814 1.00 96.25 98 LYS A C 1
ATOM 799 O O . LYS A 1 98 ? -9.103 1.312 23.145 1.00 96.25 98 LYS A O 1
ATOM 804 N N . ILE A 1 99 ? -11.192 0.757 23.782 1.00 95.31 99 ILE A N 1
ATOM 805 C CA . ILE A 1 99 ? -11.311 -0.439 22.935 1.00 95.31 99 ILE A CA 1
ATOM 806 C C . ILE A 1 99 ? -11.264 -0.049 21.456 1.00 95.31 99 ILE A C 1
ATOM 808 O O . ILE A 1 99 ? -10.451 -0.592 20.714 1.00 95.31 99 ILE A O 1
ATOM 812 N N . CYS A 1 100 ? -12.062 0.934 21.030 1.00 94.62 100 CYS A N 1
ATOM 813 C CA . CYS A 1 100 ? -12.091 1.380 19.635 1.00 94.62 100 CYS A CA 1
ATOM 814 C C . CYS A 1 100 ? -10.723 1.901 19.176 1.00 94.62 100 CYS A C 1
ATOM 816 O O . CYS A 1 100 ? -10.262 1.554 18.093 1.00 94.62 100 CYS A O 1
ATOM 818 N N . LYS A 1 101 ? -10.032 2.684 20.017 1.00 94.44 101 LYS A N 1
ATOM 819 C CA . LYS A 1 101 ? -8.661 3.136 19.736 1.00 94.44 101 LYS A CA 1
ATOM 820 C C . LYS A 1 101 ? -7.699 1.962 19.608 1.00 94.44 101 LYS A C 1
ATOM 822 O O . LYS A 1 101 ? -6.888 1.954 18.691 1.00 94.44 101 LYS A O 1
ATOM 827 N N . HIS A 1 102 ? -7.793 0.975 20.497 1.00 94.06 102 HIS A N 1
ATOM 828 C CA . HIS A 1 102 ? -6.961 -0.222 20.425 1.00 94.06 102 HIS A CA 1
ATOM 829 C C . HIS A 1 102 ? -7.216 -1.021 19.139 1.00 94.06 102 HIS A C 1
ATOM 831 O O . HIS A 1 102 ? -6.261 -1.471 18.516 1.00 94.06 102 HIS A O 1
ATOM 837 N N . LEU A 1 103 ? -8.472 -1.165 18.707 1.00 94.00 103 LEU A N 1
ATOM 838 C CA . LEU A 1 103 ? -8.811 -1.826 17.443 1.00 94.00 103 LEU A CA 1
ATOM 839 C C . LEU A 1 103 ? -8.208 -1.081 16.249 1.00 94.00 103 LEU A C 1
ATOM 841 O O . LEU A 1 103 ? -7.483 -1.684 15.466 1.00 94.00 103 LEU A O 1
ATOM 845 N N . THR A 1 104 ? -8.412 0.236 16.160 1.00 92.19 104 THR A N 1
ATOM 846 C CA . THR A 1 104 ? -7.849 1.056 15.075 1.00 92.19 104 THR A CA 1
ATOM 847 C C . THR A 1 104 ? -6.319 1.024 15.056 1.00 92.19 104 THR A C 1
ATOM 849 O O . THR A 1 104 ? -5.714 0.945 13.993 1.00 92.19 104 THR A O 1
ATOM 852 N N . LEU A 1 105 ? -5.666 1.040 16.222 1.00 90.06 105 LEU A N 1
ATOM 853 C CA . LEU A 1 105 ? -4.205 0.946 16.321 1.00 90.06 105 LEU A CA 1
ATOM 854 C C . LEU A 1 105 ? -3.650 -0.428 15.941 1.00 90.06 105 LEU A C 1
ATOM 856 O O . LEU A 1 105 ? -2.450 -0.531 15.712 1.00 90.06 105 LEU A O 1
ATOM 860 N N . ASN A 1 106 ? -4.475 -1.471 15.894 1.00 90.12 106 ASN A N 1
ATOM 861 C CA . ASN A 1 106 ? -4.076 -2.818 15.485 1.00 90.12 106 ASN A CA 1
ATOM 862 C C . ASN A 1 106 ? -4.578 -3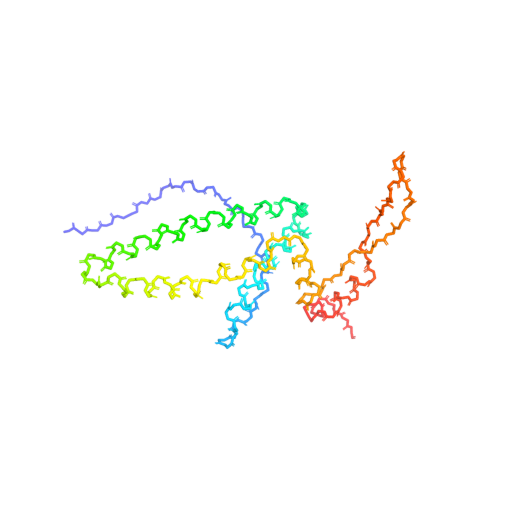.190 14.086 1.00 90.12 106 ASN A C 1
ATOM 864 O O . ASN A 1 106 ? -4.354 -4.311 13.638 1.00 90.12 106 ASN A O 1
ATOM 868 N N . ASP A 1 107 ? -5.206 -2.248 13.386 1.00 91.94 107 ASP A N 1
ATOM 869 C CA . ASP A 1 107 ? -5.719 -2.458 12.044 1.00 91.94 107 ASP A CA 1
ATOM 870 C C . ASP A 1 107 ? -4.577 -2.608 11.026 1.00 91.94 107 ASP A C 1
ATOM 872 O O . ASP A 1 107 ? -3.863 -1.651 10.709 1.00 91.94 107 ASP A O 1
ATOM 876 N N . LEU A 1 108 ? -4.384 -3.829 10.520 1.00 91.50 108 LEU A N 1
ATOM 877 C CA . LEU A 1 108 ? -3.298 -4.143 9.587 1.00 91.50 108 LEU A CA 1
ATOM 878 C C . LEU A 1 108 ? -3.449 -3.380 8.268 1.00 91.50 108 LEU A C 1
ATOM 880 O O . LEU A 1 108 ? -2.450 -2.949 7.689 1.00 91.50 108 LEU A O 1
ATOM 884 N N . PHE A 1 109 ? -4.680 -3.180 7.796 1.00 91.62 109 PHE A N 1
ATOM 885 C CA . PHE A 1 109 ? -4.925 -2.517 6.522 1.00 91.62 109 PHE A CA 1
ATOM 886 C C . PHE A 1 109 ? -4.534 -1.038 6.568 1.00 91.62 109 PHE A C 1
ATOM 888 O O . PHE A 1 109 ? -3.717 -0.597 5.761 1.00 91.62 109 PHE A O 1
ATOM 895 N N . GLN A 1 110 ? -5.025 -0.271 7.540 1.00 87.62 110 GLN A N 1
ATOM 896 C CA . GLN A 1 110 ? -4.717 1.153 7.669 1.00 87.62 110 GLN A CA 1
ATOM 897 C C . GLN A 1 110 ? -3.240 1.423 7.962 1.00 87.62 110 GLN A C 1
ATOM 899 O O . GLN A 1 110 ? -2.710 2.446 7.510 1.00 87.62 110 GLN A O 1
ATOM 904 N N . LYS A 1 111 ? -2.565 0.526 8.691 1.00 88.12 111 LYS A N 1
ATOM 905 C CA . LYS A 1 111 ? -1.112 0.604 8.901 1.00 88.12 111 LYS A CA 1
ATOM 906 C C . LYS A 1 111 ? -0.345 0.444 7.593 1.00 88.12 111 LYS A C 1
ATOM 908 O O . LYS A 1 111 ? 0.494 1.281 7.265 1.00 88.12 111 LYS A O 1
ATOM 913 N N . ASN A 1 112 ? -0.641 -0.621 6.852 1.00 88.75 112 ASN A N 1
ATOM 914 C CA . ASN A 1 112 ? 0.201 -1.068 5.747 1.00 88.75 112 ASN A CA 1
ATOM 915 C C . ASN A 1 112 ? -0.177 -0.434 4.402 1.00 88.75 112 ASN A C 1
ATOM 917 O O . ASN A 1 112 ? 0.707 -0.151 3.596 1.00 88.75 112 ASN A O 1
ATOM 921 N N . ASN A 1 113 ? -1.452 -0.118 4.156 1.00 85.12 113 ASN A N 1
ATOM 922 C CA . ASN A 1 113 ? -1.894 0.427 2.867 1.00 85.12 113 ASN A CA 1
ATOM 923 C C . ASN A 1 113 ? -1.201 1.761 2.529 1.00 85.12 113 ASN A C 1
ATOM 925 O O . ASN A 1 113 ? -0.789 2.000 1.393 1.00 85.12 113 ASN A O 1
ATOM 929 N N . LYS A 1 114 ? -0.943 2.602 3.540 1.00 84.75 114 LYS A N 1
ATOM 930 C CA . LYS A 1 114 ? -0.217 3.875 3.379 1.00 84.75 114 LYS A CA 1
ATOM 931 C C . LYS A 1 114 ? 1.209 3.701 2.860 1.00 84.75 114 LYS A C 1
ATOM 933 O O . LYS A 1 114 ? 1.767 4.657 2.317 1.00 84.75 114 LYS A O 1
ATOM 938 N N . LEU A 1 115 ? 1.804 2.521 3.016 1.00 89.06 115 LEU A N 1
ATOM 939 C CA . LEU A 1 115 ? 3.150 2.217 2.540 1.00 89.06 115 LEU A CA 1
ATOM 940 C C . LEU A 1 115 ? 3.181 1.861 1.051 1.00 89.06 115 LEU A C 1
ATOM 942 O O . LEU A 1 115 ? 4.260 1.861 0.479 1.00 89.06 115 LEU A O 1
ATOM 946 N N . LEU A 1 116 ? 2.035 1.602 0.408 1.00 90.25 116 LEU A N 1
ATOM 947 C CA . LEU A 1 116 ? 1.957 1.131 -0.985 1.00 90.25 116 LEU A CA 1
ATOM 948 C C . LEU A 1 116 ? 0.908 1.874 -1.836 1.00 90.25 116 LEU A C 1
ATOM 950 O O . LEU A 1 116 ? 0.682 1.531 -2.995 1.00 90.25 116 LEU A O 1
ATOM 954 N N . ASN A 1 117 ? 0.293 2.927 -1.298 1.00 82.88 117 ASN A N 1
ATOM 955 C CA . ASN A 1 117 ? -0.818 3.639 -1.938 1.00 82.88 117 ASN A CA 1
ATOM 956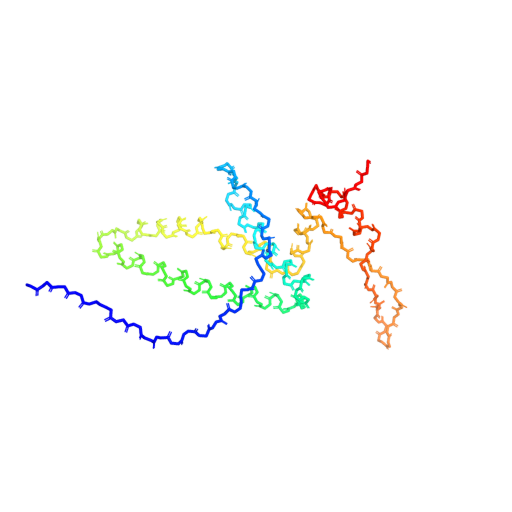 C C . ASN A 1 117 ? -0.458 4.493 -3.169 1.00 82.88 117 ASN A C 1
ATOM 958 O O . ASN A 1 117 ? -1.337 5.126 -3.741 1.00 82.88 117 ASN A O 1
ATOM 962 N N . ASN A 1 118 ? 0.811 4.555 -3.577 1.00 88.38 118 ASN A N 1
ATOM 963 C CA . ASN A 1 118 ? 1.193 5.219 -4.820 1.00 88.38 118 ASN A CA 1
ATOM 964 C C . ASN A 1 118 ? 2.348 4.505 -5.521 1.00 88.38 118 ASN A C 1
ATOM 966 O O . ASN A 1 118 ? 3.151 3.814 -4.883 1.00 88.38 118 ASN A O 1
ATOM 970 N N . LYS A 1 119 ? 2.463 4.734 -6.833 1.00 91.19 119 LYS A N 1
ATOM 971 C CA . LYS A 1 119 ? 3.502 4.137 -7.684 1.00 91.19 119 LYS A CA 1
ATOM 972 C C . LYS A 1 119 ? 4.912 4.244 -7.105 1.00 91.19 119 LYS A C 1
ATOM 974 O O . LYS A 1 119 ? 5.662 3.271 -7.149 1.00 91.19 119 LYS A O 1
ATOM 979 N N . PHE A 1 120 ? 5.297 5.418 -6.598 1.00 90.94 120 PHE A N 1
ATOM 980 C CA . PHE A 1 120 ? 6.652 5.644 -6.089 1.00 90.94 120 PHE A CA 1
ATOM 981 C C . PHE A 1 120 ? 6.951 4.723 -4.906 1.00 90.94 120 PHE A C 1
ATOM 983 O O . PHE A 1 120 ? 7.972 4.038 -4.902 1.00 90.94 120 PHE A O 1
ATOM 990 N N . LYS A 1 121 ? 6.032 4.654 -3.940 1.00 92.19 121 LYS A N 1
ATOM 991 C CA . LYS A 1 121 ? 6.182 3.801 -2.763 1.00 92.19 121 LYS A CA 1
ATOM 992 C C . LYS A 1 121 ? 6.180 2.317 -3.122 1.00 92.19 121 LYS A C 1
ATOM 994 O O . LYS A 1 121 ? 7.020 1.581 -2.613 1.00 92.19 121 LYS A O 1
ATOM 999 N N . ARG A 1 122 ? 5.308 1.895 -4.047 1.00 93.06 122 ARG A N 1
ATOM 1000 C CA . ARG A 1 122 ? 5.308 0.522 -4.577 1.00 93.06 122 ARG A CA 1
ATOM 1001 C C . ARG A 1 122 ? 6.645 0.168 -5.216 1.00 93.06 122 ARG A C 1
ATOM 1003 O O . ARG A 1 122 ? 7.285 -0.785 -4.796 1.00 93.06 122 ARG A O 1
ATOM 1010 N N . THR A 1 123 ? 7.118 0.998 -6.146 1.00 89.69 123 THR A N 1
ATOM 1011 C CA . THR A 1 123 ? 8.402 0.796 -6.842 1.00 89.69 123 THR A CA 1
ATOM 1012 C C . THR A 1 123 ? 9.573 0.731 -5.857 1.00 89.69 123 THR A C 1
ATOM 1014 O O . THR A 1 123 ? 10.460 -0.114 -5.996 1.00 89.69 123 THR A O 1
ATOM 1017 N N . TYR A 1 124 ? 9.575 1.608 -4.848 1.00 91.69 124 TYR A N 1
ATOM 1018 C CA . TYR A 1 124 ? 10.573 1.589 -3.784 1.00 91.69 124 TYR A CA 1
ATOM 1019 C C . TYR A 1 124 ? 10.527 0.267 -3.012 1.00 91.69 124 TYR A C 1
ATOM 1021 O O . TYR A 1 124 ? 11.549 -0.408 -2.907 1.00 91.69 124 TYR A O 1
ATOM 1029 N N . TYR A 1 125 ? 9.344 -0.144 -2.549 1.00 93.38 125 TYR A N 1
ATOM 1030 C CA . TYR A 1 125 ? 9.170 -1.402 -1.830 1.00 93.38 125 TYR A CA 1
ATOM 1031 C C . TYR A 1 125 ? 9.624 -2.602 -2.666 1.00 93.38 125 TYR A C 1
ATOM 1033 O O . TYR A 1 125 ? 10.366 -3.440 -2.158 1.00 93.38 125 TYR A O 1
ATOM 1041 N N . TYR A 1 126 ? 9.251 -2.654 -3.948 1.00 91.88 126 TYR A N 1
ATOM 1042 C CA . TYR A 1 126 ? 9.665 -3.715 -4.866 1.00 91.88 126 TYR A CA 1
ATOM 1043 C C . TYR A 1 126 ? 11.175 -3.774 -5.010 1.00 91.88 126 TYR A C 1
ATOM 1045 O O . TYR A 1 126 ? 11.741 -4.852 -4.956 1.00 91.88 126 TYR A O 1
ATOM 1053 N N . THR A 1 127 ? 11.842 -2.632 -5.147 1.00 88.00 127 THR A N 1
ATOM 1054 C CA . THR A 1 127 ? 13.301 -2.594 -5.316 1.00 88.00 127 THR A CA 1
ATOM 1055 C C . THR A 1 127 ? 14.041 -3.046 -4.054 1.00 88.00 127 THR A C 1
ATOM 1057 O O . THR A 1 127 ? 15.115 -3.627 -4.157 1.00 88.00 127 THR A O 1
ATOM 1060 N N . GLN A 1 128 ? 13.498 -2.759 -2.866 1.00 88.69 128 GLN A N 1
ATOM 1061 C CA . GLN A 1 12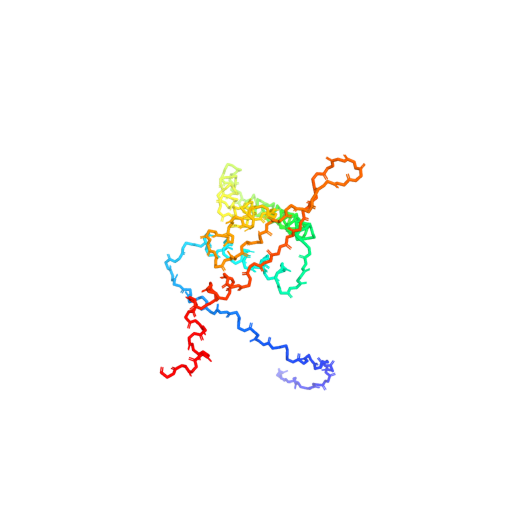8 ? 14.140 -3.108 -1.593 1.00 88.69 128 GLN A CA 1
ATOM 1062 C C . GLN A 1 128 ? 13.843 -4.542 -1.138 1.00 88.69 128 GLN A C 1
ATOM 1064 O O . GLN A 1 128 ? 14.713 -5.189 -0.565 1.00 88.69 128 GLN A O 1
ATOM 1069 N N . ASN A 1 129 ? 12.623 -5.030 -1.374 1.00 88.69 129 ASN A N 1
ATOM 1070 C CA . ASN A 1 129 ? 12.124 -6.271 -0.771 1.00 88.69 129 ASN A CA 1
ATOM 1071 C C . ASN A 1 129 ? 11.828 -7.368 -1.796 1.00 88.69 129 ASN A C 1
ATOM 1073 O O . ASN A 1 129 ? 11.578 -8.511 -1.424 1.00 88.69 129 ASN A O 1
ATOM 1077 N N . MET A 1 130 ? 11.824 -7.040 -3.086 1.00 84.94 130 MET A N 1
ATOM 1078 C CA . MET A 1 130 ? 11.555 -7.986 -4.163 1.00 84.94 130 MET A CA 1
ATOM 1079 C C . MET A 1 130 ? 12.724 -7.963 -5.152 1.00 84.94 130 MET A C 1
ATOM 1081 O O . MET A 1 130 ? 13.476 -6.994 -5.247 1.00 84.94 130 MET A O 1
ATOM 1085 N N . LYS A 1 131 ? 12.900 -9.036 -5.925 1.00 83.62 131 LYS A N 1
ATOM 1086 C CA . LYS A 1 131 ? 13.916 -9.109 -6.994 1.00 83.62 131 LYS A CA 1
ATOM 1087 C C . LYS A 1 131 ? 13.487 -8.291 -8.222 1.00 83.62 131 LYS A C 1
ATOM 1089 O O . LYS A 1 131 ? 13.450 -8.790 -9.343 1.00 83.62 131 LYS A O 1
ATOM 1094 N N . TYR A 1 132 ? 13.088 -7.043 -8.000 1.00 85.50 132 TYR A N 1
ATOM 1095 C CA . TYR A 1 132 ? 12.528 -6.159 -9.008 1.00 85.50 132 TYR A CA 1
ATOM 1096 C C . TYR A 1 132 ? 13.631 -5.385 -9.731 1.00 85.50 132 TYR A C 1
ATOM 1098 O O . TYR A 1 132 ? 14.432 -4.681 -9.114 1.00 85.50 132 TYR A O 1
ATOM 1106 N N . VAL A 1 133 ? 13.646 -5.473 -11.062 1.00 86.00 133 VAL A N 1
ATOM 1107 C CA . VAL A 1 133 ? 14.576 -4.720 -11.909 1.00 86.00 133 VAL A CA 1
ATOM 1108 C C . VAL A 1 133 ? 13.867 -3.492 -12.467 1.00 86.00 133 VAL A C 1
ATOM 1110 O O . VAL A 1 133 ? 12.972 -3.592 -13.303 1.00 86.00 133 VAL A O 1
ATOM 1113 N N . SER A 1 1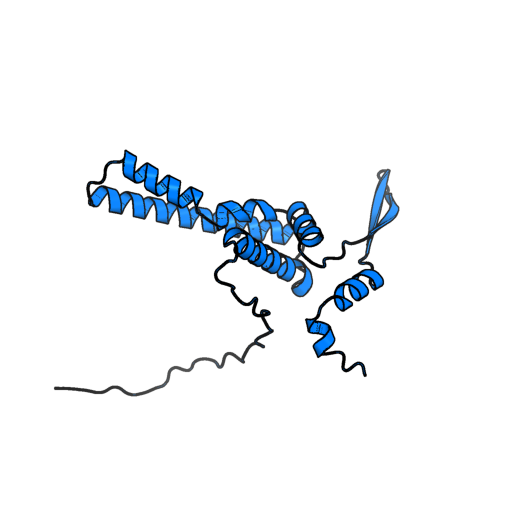34 ? 14.289 -2.316 -12.005 1.00 83.81 134 SER A N 1
ATOM 1114 C CA . SER A 1 134 ? 13.735 -1.038 -12.458 1.00 83.81 134 SER A CA 1
ATOM 1115 C C . SER A 1 134 ? 14.090 -0.729 -13.915 1.00 83.81 134 SER A C 1
ATOM 1117 O O . SER A 1 134 ? 15.187 -1.027 -14.392 1.00 83.81 134 SER A O 1
ATOM 1119 N N . SER A 1 135 ? 13.178 -0.045 -14.612 1.00 85.62 135 SER A N 1
ATOM 1120 C CA . SER A 1 135 ? 13.425 0.455 -15.966 1.00 85.62 135 SER A CA 1
ATOM 1121 C C . SER A 1 135 ? 14.568 1.474 -15.993 1.00 85.62 135 SER A C 1
ATOM 1123 O O . SER A 1 135 ? 14.612 2.378 -15.153 1.00 85.62 135 SER A O 1
ATOM 1125 N N . LYS A 1 136 ? 15.431 1.402 -17.007 1.00 87.94 136 LYS A N 1
ATOM 1126 C CA . LYS A 1 136 ? 16.445 2.422 -17.291 1.00 87.94 136 LYS A CA 1
ATOM 1127 C C . LYS A 1 136 ? 15.872 3.502 -18.206 1.00 87.94 136 LYS A C 1
ATOM 1129 O O . LYS A 1 136 ? 15.119 3.220 -19.135 1.00 87.94 136 LYS A O 1
ATOM 1134 N N . LYS A 1 137 ? 16.254 4.746 -17.924 1.00 91.19 137 LYS A N 1
ATOM 1135 C CA . LYS A 1 137 ? 15.820 5.960 -18.622 1.00 91.19 137 LYS A CA 1
ATOM 1136 C C . LYS A 1 137 ? 16.898 6.401 -19.614 1.00 91.19 137 LYS A C 1
ATOM 1138 O O . LYS A 1 137 ? 18.051 6.556 -19.224 1.00 91.19 137 LYS A O 1
ATOM 1143 N N . ILE A 1 138 ? 16.523 6.638 -20.868 1.00 93.00 138 ILE A N 1
ATOM 1144 C CA . ILE A 1 138 ? 17.389 7.179 -21.925 1.00 93.00 138 ILE A CA 1
ATOM 1145 C C . ILE A 1 138 ? 16.829 8.532 -22.361 1.00 93.00 138 ILE A C 1
ATOM 1147 O O . ILE A 1 138 ? 15.634 8.653 -22.628 1.00 93.00 138 ILE A O 1
ATOM 1151 N N . LYS A 1 139 ? 17.679 9.562 -22.428 1.00 93.75 139 LYS A N 1
ATOM 1152 C CA . LYS A 1 139 ? 17.303 10.879 -22.960 1.00 93.75 139 LYS A CA 1
ATOM 1153 C C . LYS A 1 139 ? 17.221 10.809 -24.482 1.00 93.75 139 LYS A C 1
ATOM 1155 O O . LYS A 1 139 ? 18.202 10.454 -25.123 1.00 93.75 139 LYS A O 1
ATOM 1160 N N . LEU A 1 140 ? 16.055 11.143 -25.033 1.00 93.00 140 LEU A N 1
ATOM 1161 C CA . LEU A 1 140 ? 15.828 11.187 -26.480 1.00 93.00 140 LEU A CA 1
ATOM 1162 C C . LEU A 1 140 ? 16.140 12.565 -27.075 1.00 93.00 140 LEU A C 1
ATOM 1164 O O . LEU A 1 140 ? 16.499 12.656 -28.242 1.00 93.00 140 LEU A O 1
ATOM 1168 N N . GLY A 1 141 ? 16.007 13.630 -26.281 1.00 92.62 141 GLY A N 1
ATOM 1169 C CA . GLY A 1 141 ? 16.175 15.011 -26.735 1.00 92.62 141 GLY A CA 1
ATOM 1170 C C . GLY A 1 141 ? 15.204 15.949 -26.025 1.00 92.62 141 GLY A C 1
ATOM 1171 O O . GLY A 1 141 ? 14.793 15.666 -24.896 1.00 92.62 141 GLY A O 1
ATOM 1172 N N . THR A 1 142 ? 14.838 17.044 -26.682 1.00 94.50 142 THR A N 1
ATOM 1173 C CA . THR A 1 142 ? 13.790 17.976 -26.247 1.00 94.50 142 THR A CA 1
ATOM 1174 C C . THR A 1 142 ? 12.620 17.964 -27.229 1.00 94.50 142 THR A C 1
ATOM 1176 O O . THR A 1 142 ? 12.794 17.685 -28.415 1.00 94.50 142 THR A O 1
ATOM 1179 N N . ASP A 1 143 ? 11.409 18.199 -26.724 1.00 91.56 143 ASP A N 1
ATOM 1180 C CA . ASP A 1 143 ? 10.215 18.352 -27.553 1.00 91.56 143 ASP A CA 1
ATOM 1181 C C . ASP A 1 143 ? 10.114 19.773 -28.147 1.00 91.56 143 ASP A C 1
ATOM 1183 O O . ASP A 1 143 ? 10.948 20.644 -27.902 1.00 91.56 143 ASP A O 1
ATOM 1187 N N . ALA A 1 144 ? 9.051 20.035 -28.915 1.00 89.44 144 ALA A N 1
ATOM 1188 C CA . ALA A 1 144 ? 8.788 21.352 -29.506 1.00 89.44 144 ALA A CA 1
ATOM 1189 C C . ALA A 1 144 ? 8.552 22.480 -28.474 1.00 89.44 144 ALA A C 1
ATOM 1191 O O . ALA A 1 144 ? 8.446 23.643 -28.856 1.00 89.44 144 ALA A O 1
ATOM 1192 N N . LYS A 1 145 ? 8.435 22.153 -27.181 1.00 91.31 145 LYS A N 1
ATOM 1193 C CA . LYS A 1 145 ? 8.273 23.087 -26.058 1.00 91.31 145 LYS A CA 1
ATOM 1194 C C . LYS A 1 145 ? 9.530 23.146 -25.180 1.00 91.31 145 LYS A C 1
ATOM 1196 O O . LYS A 1 145 ? 9.447 23.595 -24.039 1.00 91.31 145 LYS A O 1
ATOM 1201 N N . ASP A 1 146 ? 10.662 22.677 -25.702 1.00 89.25 146 ASP A N 1
ATOM 1202 C CA . ASP A 1 146 ? 11.959 22.598 -25.025 1.00 89.25 146 ASP A CA 1
ATOM 1203 C C . ASP A 1 146 ? 11.949 21.746 -23.739 1.00 89.25 146 ASP A C 1
ATOM 1205 O O . ASP A 1 146 ? 12.761 21.913 -22.828 1.00 89.25 146 ASP A O 1
ATOM 1209 N N . LYS A 1 147 ? 11.014 20.791 -23.645 1.00 91.69 147 LYS A N 1
ATOM 1210 C CA . LYS A 1 147 ? 10.921 19.860 -22.521 1.00 91.69 147 LYS A CA 1
ATOM 1211 C C . LYS A 1 147 ? 11.686 18.581 -22.829 1.00 91.69 147 LYS A C 1
ATOM 1213 O O . LYS A 1 147 ? 11.493 17.950 -23.868 1.00 91.69 147 LYS A O 1
ATOM 1218 N N . GLU A 1 148 ? 12.534 18.154 -21.896 1.00 94.00 148 GLU A N 1
ATOM 1219 C CA . GLU A 1 148 ? 13.292 16.912 -22.046 1.00 94.00 148 GLU A CA 1
ATOM 1220 C C . GLU A 1 148 ? 12.366 15.698 -22.204 1.00 94.00 148 GLU A C 1
ATOM 1222 O O . GLU A 1 148 ? 11.463 15.458 -21.396 1.00 94.00 148 GLU A O 1
ATOM 1227 N N . THR A 1 149 ? 12.627 14.909 -23.243 1.00 91.38 149 THR A N 1
ATOM 1228 C CA . THR A 1 149 ? 11.865 13.709 -23.589 1.00 91.38 149 THR A CA 1
ATOM 1229 C C . THR A 1 149 ? 12.714 12.467 -23.348 1.00 91.38 149 THR A C 1
ATOM 1231 O O . THR A 1 149 ? 13.925 12.458 -23.592 1.00 91.38 149 THR A O 1
ATOM 1234 N N . PHE A 1 150 ? 12.081 11.399 -22.860 1.00 92.00 150 PHE A N 1
ATOM 1235 C CA . PHE A 1 150 ? 12.776 10.200 -22.404 1.00 92.00 150 PHE A CA 1
ATOM 1236 C C . PHE A 1 150 ? 12.097 8.918 -22.870 1.00 92.00 150 PHE A C 1
ATOM 1238 O O . PHE A 1 150 ? 10.872 8.833 -22.904 1.00 92.00 150 PHE A O 1
ATOM 1245 N N . PHE A 1 151 ? 12.915 7.911 -23.158 1.00 89.06 151 PHE A N 1
ATOM 1246 C CA . PHE A 1 151 ? 12.496 6.532 -23.366 1.00 89.06 151 PHE A CA 1
ATOM 1247 C C . PHE A 1 151 ? 12.843 5.693 -22.139 1.00 89.06 151 PHE A C 1
ATOM 1249 O O . PHE A 1 151 ? 13.874 5.917 -21.500 1.00 89.06 151 PHE A O 1
ATOM 1256 N N . TYR A 1 152 ? 11.999 4.718 -21.822 1.00 88.50 152 TYR A N 1
ATOM 1257 C CA . TYR A 1 152 ? 12.189 3.812 -20.695 1.00 88.50 152 TYR A CA 1
ATOM 1258 C C . TYR A 1 152 ? 12.194 2.377 -21.210 1.00 88.50 152 TYR A C 1
ATOM 1260 O O . TYR A 1 152 ? 11.291 1.989 -21.945 1.00 88.50 152 TYR A O 1
ATOM 1268 N N . TYR A 1 153 ? 13.190 1.589 -20.812 1.00 90.06 153 TYR A N 1
ATOM 1269 C CA . TYR A 1 153 ? 13.268 0.168 -21.152 1.00 90.06 153 TYR A CA 1
ATOM 1270 C C . TYR A 1 153 ? 13.613 -0.669 -19.924 1.00 90.06 153 TYR A C 1
ATOM 1272 O O . TYR A 1 153 ? 14.264 -0.182 -18.997 1.00 90.06 153 TYR A O 1
ATOM 1280 N N . ILE A 1 154 ? 13.191 -1.932 -19.920 1.00 88.56 154 ILE A N 1
ATOM 1281 C CA . ILE A 1 154 ? 13.571 -2.897 -18.886 1.00 88.56 154 ILE A CA 1
ATOM 1282 C C . ILE A 1 154 ? 14.860 -3.601 -19.337 1.00 88.56 154 ILE A C 1
ATOM 1284 O O . ILE A 1 154 ? 14.876 -4.188 -20.422 1.00 88.56 154 ILE A O 1
ATOM 1288 N N . PRO A 1 155 ? 15.954 -3.537 -18.559 1.00 91.62 155 PRO A N 1
ATOM 1289 C CA . PRO A 1 155 ? 17.211 -4.186 -18.918 1.00 91.62 155 PRO A CA 1
ATOM 1290 C C . PRO A 1 155 ? 17.103 -5.716 -18.823 1.00 91.62 155 PRO A C 1
ATOM 1292 O O . PRO A 1 155 ? 17.178 -6.294 -17.742 1.00 91.62 155 PRO A O 1
ATOM 1295 N N . ILE A 1 156 ? 16.919 -6.372 -19.974 1.00 90.81 156 ILE A N 1
ATOM 1296 C CA . ILE A 1 156 ? 16.619 -7.812 -20.058 1.00 90.81 156 ILE A CA 1
ATOM 1297 C C . ILE A 1 156 ? 17.705 -8.660 -19.384 1.00 90.81 156 ILE A C 1
ATOM 1299 O O . ILE A 1 156 ? 17.386 -9.602 -18.665 1.00 90.81 156 ILE A O 1
ATOM 1303 N N . LEU A 1 157 ? 18.984 -8.326 -19.580 1.00 91.94 157 LEU A N 1
ATOM 1304 C CA . LEU A 1 157 ? 20.090 -9.095 -19.006 1.00 91.94 157 LEU A CA 1
ATOM 1305 C C . LEU A 1 157 ? 20.055 -9.070 -17.472 1.00 91.94 157 LEU A C 1
ATOM 1307 O O . LEU A 1 157 ? 20.249 -10.100 -16.832 1.00 91.94 157 LEU A O 1
ATOM 1311 N N . GLU A 1 158 ? 19.809 -7.907 -16.878 1.00 90.50 158 GLU A N 1
ATOM 1312 C CA . GLU A 1 158 ? 19.669 -7.751 -15.435 1.00 90.50 158 GLU A CA 1
ATOM 1313 C C . GLU A 1 158 ? 18.418 -8.454 -14.911 1.00 90.50 158 GLU A C 1
ATOM 1315 O O . GLU A 1 158 ? 18.495 -9.111 -13.875 1.00 90.50 158 GLU A O 1
ATOM 1320 N N . THR A 1 159 ? 17.298 -8.385 -15.639 1.00 89.06 159 THR A N 1
ATOM 1321 C CA . THR A 1 159 ? 16.077 -9.131 -15.305 1.00 89.06 159 THR A CA 1
ATOM 1322 C C . THR A 1 159 ? 16.339 -10.631 -15.271 1.00 89.06 159 THR A C 1
ATOM 1324 O O . THR A 1 159 ? 16.003 -11.281 -14.286 1.00 89.06 159 THR A O 1
ATOM 1327 N N . ILE A 1 160 ? 17.004 -11.172 -16.293 1.00 88.00 160 ILE A N 1
ATOM 1328 C CA . ILE A 1 160 ? 17.362 -12.591 -16.362 1.00 88.00 160 ILE A CA 1
ATOM 1329 C C . ILE A 1 160 ? 18.301 -12.963 -15.209 1.00 88.00 160 ILE A C 1
ATOM 1331 O O . ILE A 1 160 ? 18.039 -13.930 -14.500 1.00 88.00 160 ILE A O 1
ATOM 1335 N N . LYS A 1 161 ? 19.359 -12.179 -14.957 1.00 89.19 161 LYS A N 1
ATOM 1336 C CA . LYS A 1 161 ? 20.278 -12.420 -13.830 1.00 89.19 161 LYS A CA 1
ATOM 1337 C C . LYS A 1 161 ? 19.551 -12.444 -12.488 1.00 89.19 161 LYS A C 1
ATOM 1339 O O . LYS A 1 161 ? 19.823 -13.323 -11.679 1.00 89.19 161 LYS A O 1
ATOM 1344 N N . ALA A 1 162 ? 18.628 -11.509 -12.258 1.00 86.19 162 ALA A N 1
ATOM 1345 C CA . ALA A 1 162 ? 17.810 -11.489 -11.051 1.00 86.19 162 ALA A CA 1
ATOM 1346 C C . ALA A 1 162 ? 16.927 -12.745 -10.954 1.00 86.19 162 ALA A C 1
ATOM 1348 O O . ALA A 1 162 ? 16.851 -13.346 -9.882 1.00 86.19 162 ALA A O 1
ATOM 1349 N N . MET A 1 163 ? 16.344 -13.185 -12.075 1.00 83.69 163 MET A N 1
ATOM 1350 C CA . MET A 1 163 ? 15.573 -14.429 -12.190 1.00 83.69 163 MET A CA 1
ATOM 1351 C C . MET A 1 163 ? 16.398 -15.650 -11.760 1.00 83.69 163 MET A C 1
ATOM 1353 O O . MET A 1 163 ? 15.966 -16.404 -10.899 1.00 83.69 163 MET A O 1
ATOM 1357 N N . TYR A 1 164 ? 17.622 -15.805 -12.272 1.00 84.56 164 TYR A N 1
ATOM 1358 C CA . TYR A 1 164 ? 18.489 -16.957 -11.971 1.00 84.56 164 TYR A CA 1
ATOM 1359 C C . TYR A 1 164 ? 18.904 -17.083 -10.499 1.00 84.56 164 TYR A C 1
ATOM 1361 O O . TYR A 1 164 ? 19.361 -18.140 -10.087 1.00 84.56 164 TYR A O 1
ATOM 1369 N N . THR A 1 165 ? 18.743 -16.039 -9.683 1.00 83.19 165 THR A N 1
ATOM 1370 C CA . THR A 1 165 ? 18.969 -16.148 -8.229 1.00 83.19 165 THR A CA 1
ATOM 1371 C C . THR A 1 165 ? 17.816 -16.834 -7.490 1.00 83.19 165 THR A C 1
ATOM 1373 O O . THR A 1 165 ? 17.838 -16.950 -6.262 1.00 83.19 165 THR A O 1
ATOM 1376 N N . ASP A 1 166 ? 16.724 -17.162 -8.181 1.00 80.50 166 ASP A N 1
ATOM 1377 C CA . ASP A 1 166 ? 15.562 -17.811 -7.591 1.00 80.50 166 ASP A CA 1
ATOM 1378 C C . ASP A 1 166 ? 15.692 -19.332 -7.572 1.00 80.50 166 ASP A C 1
ATOM 1380 O O . ASP A 1 166 ? 15.748 -19.981 -8.613 1.00 80.50 166 ASP A O 1
ATOM 1384 N N . LYS A 1 167 ? 15.662 -19.909 -6.367 1.00 80.38 167 LYS A N 1
ATOM 1385 C CA . LYS A 1 167 ? 15.737 -21.360 -6.161 1.00 80.38 167 LYS A CA 1
ATOM 1386 C C . LYS A 1 167 ? 14.580 -22.111 -6.818 1.00 80.38 167 LYS A C 1
ATOM 1388 O O . LYS A 1 167 ? 14.721 -23.279 -7.154 1.00 80.38 167 LYS A O 1
ATOM 1393 N N . SER A 1 168 ? 13.430 -21.460 -7.016 1.00 78.25 168 SER A N 1
ATOM 1394 C CA . SER A 1 168 ? 12.307 -22.089 -7.719 1.00 78.25 168 SER A CA 1
ATOM 1395 C C . SER A 1 168 ? 12.615 -22.361 -9.190 1.00 78.25 168 SER A C 1
ATOM 1397 O O . SER A 1 168 ? 12.015 -23.262 -9.766 1.00 78.25 168 SER A O 1
ATOM 1399 N N . ILE A 1 169 ? 13.559 -21.626 -9.784 1.00 75.44 169 ILE A N 1
ATOM 1400 C CA . ILE A 1 169 ? 13.970 -21.783 -11.182 1.00 75.44 169 ILE A CA 1
ATOM 1401 C C . ILE A 1 169 ? 15.009 -22.894 -11.330 1.00 75.44 169 ILE A C 1
ATOM 1403 O O . ILE A 1 169 ? 14.988 -23.594 -12.338 1.00 75.44 169 ILE A O 1
ATOM 1407 N N . GLU A 1 170 ? 15.839 -23.132 -10.310 1.00 70.44 170 GLU A N 1
ATOM 1408 C CA . GLU A 1 170 ? 16.751 -24.286 -10.268 1.00 70.44 170 GLU A CA 1
ATOM 1409 C C . GLU A 1 170 ? 15.990 -25.614 -10.430 1.00 70.44 170 GLU A C 1
ATOM 1411 O O . GLU A 1 170 ? 16.483 -26.519 -11.084 1.00 70.44 170 GLU A O 1
ATOM 1416 N N . ALA A 1 171 ? 14.751 -25.709 -9.933 1.00 70.56 171 ALA A N 1
ATOM 1417 C CA . ALA A 1 171 ? 13.917 -26.907 -10.073 1.00 70.56 171 ALA A CA 1
ATOM 1418 C C . ALA A 1 171 ? 13.394 -27.170 -11.503 1.00 70.56 171 ALA A C 1
ATOM 1420 O O . ALA A 1 171 ? 12.910 -28.265 -11.773 1.00 70.56 171 ALA A O 1
ATOM 1421 N N . TYR A 1 172 ? 13.438 -26.175 -12.395 1.00 69.19 172 TYR A N 1
ATOM 1422 C CA . TYR A 1 172 ? 13.019 -26.305 -13.802 1.00 69.19 172 TYR A CA 1
ATOM 1423 C C . TYR A 1 172 ? 14.195 -26.321 -14.774 1.00 69.19 172 TYR A C 1
ATOM 1425 O O . TYR A 1 172 ? 14.031 -26.635 -15.953 1.00 69.19 172 TYR A O 1
ATOM 1433 N N . LEU A 1 173 ? 15.371 -25.939 -14.294 1.00 67.31 173 LEU A N 1
ATOM 1434 C CA . LEU A 1 173 ? 16.609 -26.053 -15.025 1.00 67.31 173 LEU A CA 1
ATOM 1435 C C . LEU A 1 173 ? 17.219 -27.393 -14.627 1.00 67.31 173 LEU A C 1
ATOM 1437 O O . LEU A 1 173 ? 18.005 -27.448 -13.688 1.00 67.31 173 LEU A O 1
ATOM 1441 N N . ASP A 1 174 ? 16.858 -28.458 -15.347 1.00 59.78 174 ASP A N 1
ATOM 1442 C CA . ASP A 1 174 ? 17.617 -29.718 -15.379 1.00 59.78 174 ASP A CA 1
ATOM 1443 C C . ASP A 1 174 ? 19.019 -29.436 -15.960 1.00 59.78 174 ASP A C 1
ATOM 1445 O O . ASP A 1 174 ? 19.354 -29.803 -17.088 1.00 59.78 174 ASP A O 1
ATOM 1449 N N . LEU A 1 175 ? 19.826 -28.673 -15.229 1.00 56.53 175 LEU A N 1
ATOM 1450 C CA . LEU A 1 175 ? 21.226 -28.449 -15.520 1.00 56.53 175 LEU A CA 1
ATOM 1451 C C . LEU A 1 175 ? 21.996 -29.630 -14.911 1.00 56.53 175 LEU A C 1
ATOM 1453 O O . LEU A 1 175 ? 21.802 -29.909 -13.726 1.00 56.53 175 LEU A O 1
ATOM 1457 N N . PRO A 1 176 ? 22.810 -30.344 -15.708 1.00 51.38 176 PRO A N 1
ATOM 1458 C CA . PRO A 1 176 ? 23.635 -31.444 -15.213 1.00 51.38 176 PRO A CA 1
ATOM 1459 C C . PRO A 1 176 ? 24.656 -30.994 -14.162 1.00 51.38 176 PRO A C 1
ATOM 1461 O O . PRO A 1 176 ? 25.093 -29.819 -14.209 1.00 51.38 176 PRO A O 1
#

Secondary structure (DSSP, 8-state):
-----------------------------TTS-HHHHHHHHHHHHHHHHHHTS---HHHHHHHHHHHHHHHHHHHHHHHHHHHHHHHHTT--HHHHHHHHHHHHHT-HHHHHHTTTSSHHHHHHHHHHHS---PPEEEEEEE-TTS-EEEEEE--HHHHHHHHHT-HHHHTT----

Radius of gyration: 24.59 Å; chains: 1; bounding box: 66×62×60 Å